Protein AF-A0A8J5SVT4-F1 (afdb_monomer_lite)

Sequence (124 aa):
MPRDKLVDAPVSGGVKRAAEGTLTIIASGTDEALHCTGSVLSALSEKLYIIKGGCGAASSVKMVNQLLAGVHIASAAEAMAFGARLNLRTGRLFEIIQHARGYSWYVAVMASDYGMKGLACLFM

Structure (mmCIF, N/CA/C/O backbone):
data_AF-A0A8J5SVT4-F1
#
_entry.id   AF-A0A8J5SVT4-F1
#
loop_
_atom_site.group_PDB
_atom_site.id
_atom_site.type_symbol
_atom_site.label_atom_id
_atom_site.label_alt_id
_atom_site.label_comp_id
_atom_site.label_asym_id
_atom_site.label_entity_id
_atom_site.label_seq_id
_atom_site.pdbx_PDB_ins_code
_atom_site.Cartn_x
_atom_site.Cartn_y
_atom_site.Cartn_z
_atom_site.occupancy
_atom_site.B_iso_or_equiv
_atom_site.auth_seq_id
_atom_site.auth_comp_id
_atom_site.auth_asym_id
_atom_site.auth_atom_id
_atom_site.pdbx_PDB_model_num
ATOM 1 N N . MET A 1 1 ? -27.917 17.045 14.988 1.00 47.75 1 MET A N 1
ATOM 2 C CA . MET A 1 1 ? -26.597 16.459 14.669 1.00 47.75 1 MET A CA 1
ATOM 3 C C . MET A 1 1 ? -26.839 15.106 14.025 1.00 47.75 1 MET A C 1
ATOM 5 O O . MET A 1 1 ? -27.711 14.409 14.539 1.00 47.75 1 MET A O 1
ATOM 9 N N . PRO A 1 2 ? -26.202 14.768 12.891 1.00 51.00 2 PRO A N 1
ATOM 10 C CA . PRO A 1 2 ? -26.448 13.481 12.244 1.00 51.00 2 PRO A CA 1
ATOM 11 C C . PRO A 1 2 ? -26.072 12.358 13.221 1.00 51.00 2 PRO A C 1
ATOM 13 O O . PRO A 1 2 ? -25.043 12.442 13.889 1.00 51.00 2 PRO A O 1
ATOM 16 N N . ARG A 1 3 ? -26.958 11.368 13.378 1.00 57.03 3 ARG A N 1
ATOM 17 C CA . ARG A 1 3 ? -26.850 10.279 14.372 1.00 57.03 3 ARG A CA 1
ATOM 18 C C . ARG A 1 3 ? -25.986 9.112 13.881 1.00 57.03 3 ARG A C 1
ATOM 20 O O . ARG A 1 3 ? -26.015 8.036 14.473 1.00 57.03 3 ARG A O 1
ATOM 27 N N . ASP A 1 4 ? -25.248 9.310 12.798 1.00 69.69 4 ASP A N 1
ATOM 28 C CA . ASP A 1 4 ? -24.691 8.211 12.026 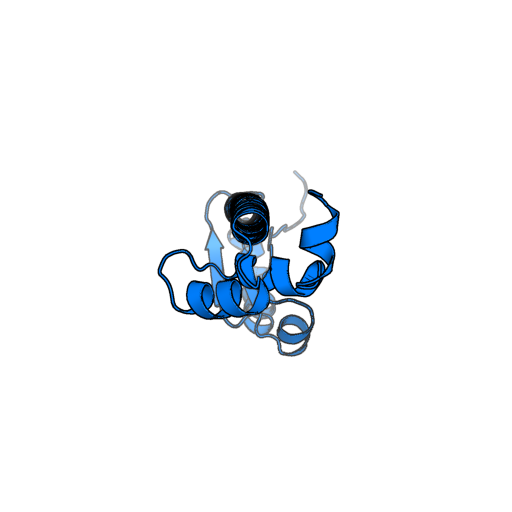1.00 69.69 4 ASP A CA 1
ATOM 29 C C . ASP A 1 4 ? -23.227 8.003 12.415 1.00 69.69 4 ASP A C 1
ATOM 31 O O . ASP A 1 4 ? -22.382 8.890 12.274 1.00 69.69 4 ASP A O 1
ATOM 35 N N . LYS A 1 5 ? -22.932 6.816 12.951 1.00 86.56 5 LYS A N 1
ATOM 36 C CA . LYS A 1 5 ? -21.571 6.396 13.294 1.00 86.56 5 LYS A CA 1
ATOM 37 C C . LYS A 1 5 ? -20.806 6.125 12.001 1.00 86.56 5 LYS A C 1
ATOM 39 O O . LYS A 1 5 ? -21.089 5.147 11.316 1.00 86.56 5 LYS A O 1
ATOM 44 N N . LEU A 1 6 ? -19.842 6.987 11.684 1.00 92.00 6 LEU A N 1
ATOM 45 C CA . LEU A 1 6 ? -19.017 6.886 10.482 1.00 92.00 6 LEU A CA 1
ATOM 46 C C . LEU A 1 6 ? -17.568 6.545 10.840 1.00 92.00 6 LEU A C 1
ATOM 48 O O . LEU A 1 6 ? -16.969 7.175 11.715 1.00 92.00 6 LEU A O 1
ATOM 52 N N . VAL A 1 7 ? -17.006 5.579 10.114 1.00 95.62 7 VAL A N 1
ATOM 53 C CA . VAL A 1 7 ? -15.580 5.242 10.142 1.00 95.62 7 VAL A CA 1
ATOM 54 C C . VAL A 1 7 ? -15.018 5.371 8.730 1.00 95.62 7 VAL A C 1
ATOM 56 O O . VAL A 1 7 ? -15.511 4.746 7.795 1.00 95.62 7 VAL A O 1
ATOM 59 N N . ASP A 1 8 ? -13.981 6.189 8.589 1.00 96.19 8 ASP A N 1
ATOM 60 C CA . ASP A 1 8 ? -13.153 6.301 7.390 1.00 96.19 8 ASP A CA 1
ATOM 61 C C . ASP A 1 8 ? -12.090 5.199 7.442 1.00 96.19 8 ASP A C 1
ATOM 63 O O . ASP A 1 8 ? -11.286 5.195 8.369 1.00 96.19 8 ASP A O 1
ATOM 67 N N . ALA A 1 9 ? -12.107 4.244 6.506 1.00 96.69 9 ALA A N 1
ATOM 68 C CA . ALA A 1 9 ? -11.274 3.038 6.568 1.00 96.69 9 ALA A CA 1
ATOM 69 C C . ALA A 1 9 ? -10.611 2.662 5.223 1.00 96.69 9 ALA A C 1
ATOM 71 O O . ALA A 1 9 ? -10.916 1.604 4.664 1.00 96.69 9 ALA A O 1
ATOM 72 N N . PRO A 1 10 ? -9.718 3.491 4.649 1.00 97.12 10 PRO A N 1
ATOM 73 C CA . PRO A 1 10 ? -8.975 3.124 3.450 1.00 97.12 10 PRO A CA 1
ATOM 74 C C . PRO A 1 10 ? -8.140 1.853 3.643 1.00 97.12 10 PRO A C 1
ATOM 76 O O . PRO A 1 10 ? -7.514 1.622 4.681 1.00 97.12 10 PRO A O 1
ATOM 79 N N . VAL A 1 11 ? -8.074 1.052 2.578 1.00 96.31 11 VAL A N 1
ATOM 80 C CA . VAL A 1 11 ? -7.439 -0.272 2.595 1.00 96.31 11 VAL A CA 1
ATOM 81 C C . VAL A 1 11 ? -6.283 -0.392 1.599 1.00 96.31 11 VAL A C 1
ATOM 83 O O . VAL A 1 11 ? -6.177 0.351 0.615 1.00 96.31 11 VAL A O 1
ATOM 86 N N . SER A 1 12 ? -5.387 -1.345 1.854 1.00 91.31 12 SER A N 1
ATOM 87 C CA . SER A 1 12 ? -4.318 -1.777 0.946 1.00 91.31 12 SER A CA 1
ATOM 88 C C . SER A 1 12 ? -4.194 -3.304 0.974 1.00 91.31 12 SER A C 1
ATOM 90 O O . SER A 1 12 ? -4.243 -3.906 2.044 1.00 91.31 12 SER A O 1
ATOM 92 N N . GLY A 1 13 ? -4.007 -3.935 -0.191 1.00 88.69 13 GLY A N 1
ATOM 93 C CA . GLY A 1 13 ? -3.814 -5.391 -0.292 1.00 88.69 13 GLY A CA 1
ATOM 94 C C . GLY A 1 13 ? -4.440 -6.064 -1.519 1.00 88.69 13 GLY A C 1
ATOM 95 O O . GLY A 1 13 ? -4.082 -7.197 -1.830 1.00 88.69 13 GLY A O 1
ATOM 96 N N . GLY A 1 14 ? -5.315 -5.365 -2.247 1.00 89.44 14 GLY A N 1
ATOM 97 C CA . GLY A 1 14 ? -5.964 -5.894 -3.450 1.00 89.44 14 GLY A CA 1
ATOM 98 C C . GLY A 1 14 ? -6.992 -6.995 -3.158 1.00 89.44 14 GLY A C 1
ATOM 99 O O . GLY A 1 14 ? -7.249 -7.344 -2.007 1.00 89.44 14 GLY A O 1
ATOM 100 N N . VAL A 1 15 ? -7.584 -7.543 -4.223 1.00 93.00 15 VAL A N 1
ATOM 101 C CA . VAL A 1 15 ? -8.714 -8.491 -4.138 1.00 93.00 15 VAL A CA 1
ATOM 102 C C . VAL A 1 15 ? -8.339 -9.773 -3.391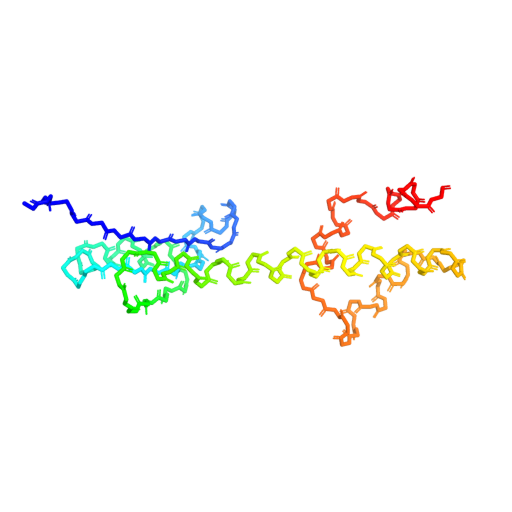 1.00 93.00 15 VAL A C 1
ATOM 104 O O . VAL A 1 15 ? -9.119 -10.251 -2.574 1.00 93.00 15 VAL A O 1
ATOM 107 N N . LYS A 1 16 ? -7.128 -10.301 -3.613 1.00 92.56 16 LYS A N 1
ATOM 108 C CA . LYS A 1 16 ? -6.663 -11.532 -2.958 1.00 92.56 16 LYS A CA 1
ATOM 109 C C . LYS A 1 16 ? -6.637 -11.395 -1.431 1.00 92.56 16 LYS A C 1
ATOM 111 O O . LYS A 1 16 ? -7.271 -12.181 -0.740 1.00 92.56 16 LYS A O 1
ATOM 116 N N . ARG A 1 17 ? -5.971 -10.358 -0.910 1.00 95.00 17 ARG A N 1
ATOM 117 C CA . ARG A 1 17 ? -5.894 -10.127 0.543 1.00 95.00 17 ARG A CA 1
ATOM 118 C C . ARG A 1 17 ? -7.244 -9.747 1.146 1.00 95.00 17 ARG A C 1
ATOM 120 O O . ARG A 1 17 ? -7.488 -10.050 2.305 1.00 95.00 17 ARG A O 1
ATOM 127 N N . ALA A 1 18 ? -8.134 -9.122 0.370 1.00 94.69 18 ALA A N 1
ATOM 128 C CA . ALA A 1 18 ? -9.508 -8.874 0.805 1.00 94.69 18 ALA A CA 1
ATOM 129 C C . ALA A 1 18 ? -10.276 -10.183 1.039 1.00 94.69 18 ALA A C 1
ATOM 131 O O . ALA A 1 18 ? -10.913 -10.330 2.077 1.00 94.69 18 ALA A O 1
ATOM 132 N N . ALA A 1 19 ? -10.176 -11.139 0.111 1.00 94.88 19 ALA A N 1
ATOM 133 C CA . ALA A 1 19 ? -10.824 -12.444 0.239 1.00 94.88 19 ALA A CA 1
ATOM 134 C C . ALA A 1 19 ? -10.254 -13.278 1.400 1.00 94.88 19 ALA A C 1
ATOM 136 O O . ALA A 1 19 ? -10.985 -14.030 2.036 1.00 94.88 19 ALA A O 1
ATOM 137 N N . GLU A 1 20 ? -8.961 -13.126 1.687 1.00 96.69 20 GLU A N 1
ATOM 138 C CA . GLU A 1 20 ? -8.268 -13.828 2.773 1.00 96.69 20 GLU A CA 1
ATOM 139 C C . GLU A 1 20 ? -8.425 -13.142 4.146 1.00 96.69 20 GLU A C 1
ATOM 141 O O . GLU A 1 20 ? -7.974 -13.690 5.147 1.00 96.69 20 GLU A O 1
ATOM 146 N N . GLY A 1 21 ? -9.036 -11.952 4.220 1.00 96.12 21 GLY A N 1
ATOM 147 C CA . GLY A 1 21 ? -9.131 -11.178 5.467 1.00 96.12 21 GLY A CA 1
ATOM 148 C C . GLY A 1 21 ? -7.783 -10.635 5.960 1.00 96.12 21 GLY A C 1
ATOM 149 O O . GLY A 1 21 ? -7.609 -10.356 7.141 1.00 96.12 21 GLY A O 1
ATOM 150 N N . THR A 1 22 ? -6.806 -10.482 5.067 1.00 97.38 22 THR A N 1
ATOM 151 C CA . THR A 1 22 ? -5.426 -10.091 5.394 1.00 97.38 22 THR A CA 1
ATOM 152 C C . THR A 1 22 ? -5.097 -8.676 4.926 1.00 97.38 22 THR A C 1
ATOM 154 O O . THR A 1 22 ? -3.945 -8.354 4.619 1.00 97.38 22 THR A O 1
ATOM 157 N N . LEU A 1 23 ? -6.089 -7.786 4.830 1.00 97.69 23 LEU A N 1
ATOM 158 C CA . LEU A 1 23 ? -5.860 -6.411 4.384 1.00 97.69 23 LEU A CA 1
ATOM 159 C C . LEU A 1 23 ? -4.995 -5.626 5.371 1.00 97.69 23 LEU A C 1
ATOM 161 O O . LEU A 1 23 ? -4.906 -5.913 6.563 1.00 97.69 23 LEU A O 1
ATOM 165 N N . THR A 1 24 ? -4.365 -4.576 4.859 1.00 97.31 24 THR A N 1
ATOM 166 C CA . THR A 1 24 ? -3.923 -3.468 5.698 1.00 97.31 24 THR A CA 1
ATOM 167 C C . THR A 1 24 ? -5.015 -2.411 5.680 1.00 97.31 24 THR A C 1
ATOM 169 O O . THR A 1 24 ? -5.318 -1.864 4.618 1.00 97.31 24 THR A O 1
ATOM 172 N N . ILE A 1 25 ? -5.596 -2.131 6.840 1.00 98.12 25 ILE A N 1
ATOM 173 C CA . ILE A 1 25 ? -6.650 -1.138 7.025 1.00 98.12 25 ILE A CA 1
ATOM 174 C C . ILE A 1 25 ? -6.088 0.013 7.856 1.00 98.12 25 ILE A C 1
ATOM 176 O O . ILE A 1 25 ? -5.416 -0.199 8.865 1.00 98.12 25 ILE A O 1
ATOM 180 N N . ILE A 1 26 ? -6.361 1.238 7.425 1.00 97.88 26 ILE A N 1
ATOM 181 C CA . ILE A 1 26 ? -6.106 2.453 8.198 1.00 97.88 26 ILE A CA 1
ATOM 182 C C . ILE A 1 26 ? -7.480 3.030 8.502 1.00 97.88 26 ILE A C 1
ATOM 184 O O . ILE A 1 26 ? -8.210 3.297 7.560 1.00 97.88 26 ILE A O 1
ATOM 188 N N . ALA A 1 27 ? -7.848 3.186 9.771 1.00 97.69 27 ALA A N 1
ATOM 189 C CA . ALA A 1 27 ? -9.177 3.618 10.183 1.00 97.69 27 ALA A CA 1
ATOM 190 C C . ALA A 1 27 ? -9.137 4.888 11.045 1.00 97.69 27 ALA A C 1
ATOM 192 O O . ALA A 1 27 ? -8.254 5.055 11.888 1.00 97.69 27 ALA A O 1
ATOM 193 N N . SER A 1 28 ? -10.110 5.776 10.861 1.00 97.56 28 SER A N 1
ATOM 194 C CA . SER A 1 28 ? -10.333 6.945 11.710 1.00 97.56 28 SER A CA 1
ATOM 195 C C . SER A 1 28 ? -11.825 7.247 11.853 1.00 97.56 28 SER A C 1
ATOM 197 O O . SER A 1 28 ? -12.637 6.938 10.985 1.00 97.56 28 SER A O 1
ATOM 199 N N . GLY A 1 29 ? -12.214 7.831 12.981 1.00 95.00 29 GLY A N 1
ATOM 200 C CA . GLY A 1 29 ? -13.615 8.070 13.325 1.00 95.00 29 GLY A CA 1
ATOM 201 C C . GLY A 1 29 ? -13.748 8.546 14.766 1.00 95.00 29 GLY A C 1
ATOM 202 O O . GLY A 1 29 ? -12.745 8.861 15.408 1.00 95.00 29 GLY A O 1
ATOM 203 N N . THR A 1 30 ? -14.978 8.614 15.271 1.00 94.38 30 THR A N 1
ATOM 204 C CA . THR A 1 30 ? -15.212 8.806 16.709 1.00 94.38 30 THR A CA 1
ATOM 205 C C . THR A 1 30 ? -14.892 7.518 17.469 1.00 94.38 30 THR A C 1
ATOM 207 O O . THR A 1 30 ? -15.021 6.424 16.914 1.00 94.38 30 THR A O 1
ATOM 210 N N . ASP A 1 31 ? -14.523 7.628 18.747 1.00 93.00 31 ASP A N 1
ATOM 211 C CA . ASP A 1 31 ? -14.223 6.457 19.585 1.00 93.00 31 ASP A CA 1
ATOM 212 C C . ASP A 1 31 ? -15.410 5.488 19.648 1.00 93.00 31 ASP A C 1
ATOM 214 O O . ASP A 1 31 ? -15.240 4.275 19.563 1.00 93.00 31 ASP A O 1
ATOM 218 N N . GLU A 1 32 ? -16.631 6.024 19.714 1.00 92.94 32 GLU A N 1
ATOM 219 C CA . GLU A 1 32 ? -17.852 5.221 19.713 1.00 92.94 32 GLU A CA 1
ATOM 220 C C . GLU A 1 32 ? -18.033 4.438 18.401 1.00 92.94 32 GLU A C 1
ATOM 222 O O . GLU A 1 32 ? -18.385 3.258 18.430 1.00 92.94 32 GLU A O 1
ATOM 227 N N . ALA A 1 33 ? -17.780 5.068 17.248 1.00 93.81 33 ALA A N 1
ATOM 228 C CA . ALA A 1 33 ? -17.888 4.404 15.952 1.00 93.81 33 ALA A CA 1
ATOM 229 C C . ALA A 1 33 ? -16.823 3.308 15.804 1.00 93.81 33 ALA A C 1
ATOM 231 O O . ALA A 1 33 ? -17.152 2.180 15.439 1.00 93.81 33 ALA A O 1
ATOM 232 N N . LEU A 1 34 ? -15.576 3.614 16.172 1.00 94.62 34 LEU A N 1
ATOM 233 C CA . LEU A 1 34 ? -14.455 2.674 16.126 1.00 94.62 34 LEU A CA 1
ATOM 234 C C . LEU A 1 34 ? -14.654 1.489 17.076 1.00 94.62 34 LEU A C 1
ATOM 236 O O . LEU A 1 34 ? -14.351 0.356 16.705 1.00 94.62 34 LEU A O 1
ATOM 240 N N . HIS A 1 35 ? -15.204 1.726 18.268 1.00 94.19 35 HIS A N 1
ATOM 241 C CA . HIS A 1 35 ? -15.550 0.661 19.206 1.00 94.19 35 HIS A CA 1
ATOM 242 C C . HIS A 1 35 ? -16.625 -0.269 18.625 1.00 94.19 35 HIS A C 1
ATOM 244 O O . HIS A 1 35 ? -16.481 -1.488 18.683 1.00 94.19 35 HIS A O 1
ATOM 250 N N . CYS A 1 36 ? -17.673 0.285 18.002 1.00 93.56 36 CYS A N 1
ATOM 251 C CA . CYS A 1 36 ? -18.732 -0.512 17.377 1.00 93.56 36 CYS A CA 1
ATOM 252 C C . CYS A 1 36 ? -18.248 -1.357 16.185 1.00 93.56 36 CYS A C 1
ATOM 254 O O . CYS A 1 36 ? -18.773 -2.448 15.977 1.00 93.56 36 CYS A O 1
ATOM 256 N N . THR A 1 37 ? -17.278 -0.881 15.399 1.00 94.81 37 THR A N 1
ATOM 257 C CA . THR A 1 37 ? -16.813 -1.575 14.180 1.00 94.81 37 THR A CA 1
ATOM 258 C C . THR A 1 37 ? -15.511 -2.354 14.362 1.00 94.81 37 THR A C 1
ATOM 260 O O . THR A 1 37 ? -15.086 -3.052 13.441 1.00 94.81 37 THR A O 1
ATOM 263 N N . GLY A 1 38 ? -14.850 -2.238 15.516 1.00 93.88 38 GLY A N 1
ATOM 264 C CA . GLY A 1 38 ? -13.487 -2.731 15.724 1.00 93.88 38 GLY A CA 1
ATOM 265 C C . GLY A 1 38 ? -13.313 -4.228 15.463 1.00 93.88 38 GLY A C 1
ATOM 266 O O . GLY A 1 38 ? -12.317 -4.626 14.860 1.00 93.88 38 GLY A O 1
ATOM 267 N N . SER A 1 39 ? -14.294 -5.055 15.837 1.00 96.44 39 SER A N 1
ATOM 268 C CA . SER A 1 39 ? -14.257 -6.505 15.596 1.00 96.44 39 SER A CA 1
ATOM 269 C C . SER A 1 39 ? -14.285 -6.851 14.104 1.00 96.44 39 SER A C 1
ATOM 271 O O . SER A 1 39 ? -13.492 -7.673 13.653 1.00 96.44 39 SER A O 1
ATOM 273 N N . VAL A 1 40 ? -15.140 -6.180 13.325 1.00 96.31 40 VAL A N 1
ATOM 274 C CA . VAL A 1 40 ? -15.245 -6.370 11.869 1.00 96.31 40 VAL A CA 1
ATOM 275 C C . VAL A 1 40 ? -13.968 -5.910 11.174 1.00 96.31 40 VAL A C 1
ATOM 277 O O . VAL A 1 40 ? -13.419 -6.642 10.356 1.00 96.31 40 VAL A O 1
ATOM 280 N N . LEU A 1 41 ? -13.458 -4.726 11.526 1.00 96.75 41 LEU A N 1
ATOM 281 C CA . LEU A 1 41 ? -12.218 -4.207 10.943 1.00 96.75 41 LEU A CA 1
ATOM 282 C C . LEU A 1 41 ? -11.029 -5.123 11.247 1.00 96.75 41 LEU A C 1
ATOM 284 O O . LEU A 1 41 ? -10.228 -5.384 10.356 1.00 96.75 41 LEU A O 1
ATOM 288 N N . SER A 1 42 ? -10.956 -5.653 12.470 1.00 96.88 42 SER A N 1
ATOM 289 C CA . SER A 1 42 ? -9.898 -6.587 12.866 1.00 96.88 42 SER A CA 1
ATOM 290 C C . SER A 1 42 ? -9.991 -7.905 12.101 1.00 96.88 42 SER A C 1
ATOM 292 O O . SER A 1 42 ? -8.972 -8.402 11.644 1.00 96.88 42 SER A O 1
ATOM 294 N N . ALA A 1 43 ? -11.197 -8.444 11.896 1.00 96.94 43 ALA A N 1
ATOM 295 C CA . ALA A 1 43 ? -11.396 -9.692 11.155 1.00 96.94 43 ALA A CA 1
ATOM 296 C C . ALA A 1 43 ? -11.047 -9.584 9.659 1.00 96.94 43 ALA A C 1
ATOM 298 O O . ALA A 1 43 ? -10.716 -10.584 9.031 1.00 96.94 43 ALA A O 1
ATOM 299 N N . LEU A 1 44 ? -11.130 -8.380 9.084 1.00 97.12 44 LEU A N 1
ATOM 300 C CA . LEU A 1 44 ? -10.804 -8.118 7.67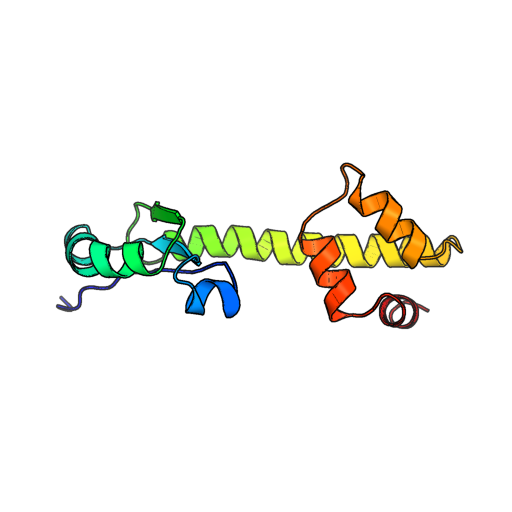9 1.00 97.12 44 LEU A CA 1
ATOM 301 C C . LEU A 1 44 ? -9.329 -7.761 7.451 1.00 97.12 44 LEU A C 1
ATOM 303 O O . LEU A 1 44 ? -8.919 -7.573 6.300 1.00 97.12 44 LEU A O 1
ATOM 307 N N . SER A 1 45 ? -8.546 -7.606 8.520 1.00 96.88 45 SER A N 1
ATOM 308 C CA . SER A 1 45 ? -7.197 -7.062 8.443 1.00 96.88 45 SER A CA 1
ATOM 309 C C . SER A 1 45 ? -6.157 -7.951 9.108 1.00 96.88 45 SER A C 1
ATOM 311 O O . SER A 1 45 ? -6.330 -8.408 10.231 1.00 96.88 45 SER A O 1
ATOM 313 N N . GLU A 1 46 ? -4.997 -8.056 8.472 1.00 97.56 46 GLU A N 1
ATOM 314 C CA . GLU A 1 46 ? -3.776 -8.494 9.150 1.00 97.56 46 GLU A CA 1
ATOM 315 C C . GLU A 1 46 ? -3.151 -7.332 9.941 1.00 97.56 46 GLU A C 1
ATOM 317 O O . GLU A 1 46 ? -2.531 -7.522 10.985 1.00 97.56 46 GLU A O 1
ATOM 322 N N . LYS A 1 47 ? -3.308 -6.100 9.435 1.00 97.00 47 LYS A N 1
ATOM 323 C CA . LYS A 1 47 ? -2.795 -4.882 10.070 1.00 97.00 47 LYS A CA 1
ATOM 324 C C . LYS A 1 47 ? -3.877 -3.814 10.105 1.00 97.00 47 LYS A C 1
ATOM 326 O O . LYS A 1 47 ? -4.279 -3.330 9.047 1.00 97.00 47 LYS A O 1
ATOM 331 N N . LEU A 1 48 ? -4.273 -3.410 11.309 1.00 97.31 48 LEU A N 1
ATOM 332 C CA . LEU A 1 48 ? -5.212 -2.319 11.557 1.00 97.31 48 LEU A CA 1
ATOM 333 C C . LEU A 1 48 ? -4.492 -1.143 12.226 1.00 97.31 48 LEU A C 1
ATOM 335 O O . LEU A 1 48 ? -3.980 -1.272 13.336 1.00 97.31 48 LEU A O 1
A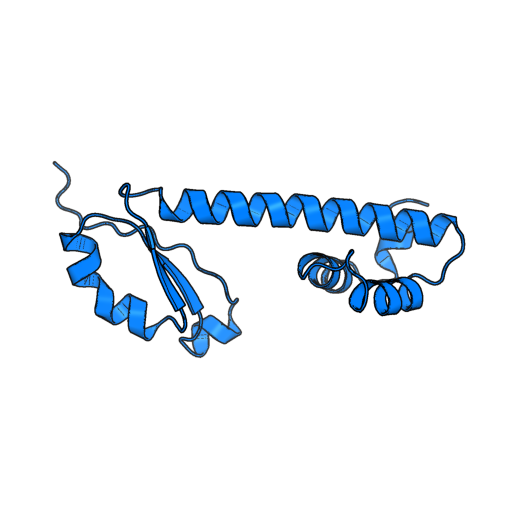TOM 339 N N . TYR A 1 49 ? -4.470 0.011 11.562 1.00 97.44 49 TYR A N 1
ATOM 340 C CA . TYR A 1 49 ? -3.928 1.259 12.100 1.00 97.44 49 TYR A CA 1
ATOM 341 C C . TYR A 1 49 ? -5.063 2.213 12.450 1.00 97.44 49 TYR A C 1
ATOM 343 O O . TYR A 1 49 ? -5.853 2.555 11.577 1.00 97.44 49 TYR A O 1
ATOM 351 N N . ILE A 1 50 ? -5.126 2.685 13.695 1.00 96.81 50 ILE A N 1
ATOM 352 C CA . ILE A 1 50 ? -6.117 3.681 14.116 1.00 96.81 50 ILE A CA 1
ATOM 353 C C . ILE A 1 50 ? -5.472 5.067 14.153 1.00 96.81 50 ILE A C 1
ATOM 355 O O . ILE A 1 50 ? -4.505 5.288 14.883 1.00 96.81 50 ILE A O 1
ATOM 359 N N . ILE A 1 51 ? -6.014 6.004 13.376 1.00 96.31 51 ILE A N 1
ATOM 360 C CA . ILE A 1 51 ? -5.531 7.384 13.273 1.00 96.31 51 ILE A CA 1
ATOM 361 C C . ILE A 1 51 ? -6.501 8.319 13.998 1.00 96.31 51 ILE A C 1
ATOM 363 O O . ILE A 1 51 ? -7.701 8.335 13.723 1.00 96.31 51 ILE A O 1
ATOM 367 N N . LYS A 1 52 ? -5.973 9.126 14.923 1.00 92.81 52 LYS A N 1
ATOM 368 C CA . LYS A 1 52 ? -6.742 10.186 15.591 1.00 92.81 52 LYS A CA 1
ATOM 369 C C . LYS A 1 52 ? -6.919 11.387 14.657 1.00 92.81 52 LYS A C 1
ATOM 371 O O . LYS A 1 52 ? -6.056 11.658 13.831 1.00 92.81 52 LYS A O 1
ATOM 376 N N . GLY A 1 53 ? -8.015 12.124 14.827 1.00 88.94 53 GLY A N 1
ATOM 377 C CA . GLY A 1 53 ? -8.346 13.291 13.994 1.00 88.94 53 GLY A CA 1
ATOM 378 C C . GLY A 1 53 ? -9.713 13.219 13.309 1.00 88.94 53 GLY A C 1
ATOM 379 O O . GLY A 1 53 ? -10.053 14.115 12.547 1.00 88.94 53 GLY A O 1
ATOM 380 N N . GLY A 1 54 ? -10.509 12.182 13.594 1.00 90.75 54 GLY A N 1
ATOM 381 C CA . GLY A 1 54 ? -11.854 12.021 13.041 1.00 90.75 54 GLY A CA 1
ATOM 382 C C . GLY A 1 54 ? -11.864 11.566 11.579 1.00 90.75 54 GLY A C 1
ATOM 383 O O . GLY A 1 54 ? -10.873 11.053 11.052 1.00 90.75 54 GLY A O 1
ATOM 384 N N . CYS A 1 55 ? -13.018 11.706 10.927 1.00 91.50 55 CYS A N 1
ATOM 385 C CA . CYS A 1 55 ? -13.198 11.322 9.527 1.00 91.50 55 CYS A CA 1
ATOM 386 C C . CYS A 1 55 ? -12.240 12.111 8.616 1.00 91.50 55 CYS A C 1
ATOM 388 O O . CYS A 1 55 ? -12.114 13.325 8.761 1.00 91.50 55 CYS A O 1
ATOM 390 N N . GLY A 1 56 ? -11.574 11.431 7.678 1.00 94.06 56 GLY A N 1
ATOM 391 C CA . GLY A 1 56 ? -10.619 12.031 6.742 1.00 94.06 56 GLY A CA 1
ATOM 392 C C . GLY A 1 56 ? -9.153 11.905 7.166 1.00 94.06 56 GLY A C 1
ATOM 393 O O . GLY A 1 56 ? -8.265 11.999 6.315 1.00 94.06 56 GLY A O 1
ATOM 394 N N . ALA A 1 57 ? -8.864 11.649 8.446 1.00 96.88 57 ALA A N 1
ATOM 395 C CA . ALA A 1 57 ? -7.489 11.478 8.918 1.00 96.88 57 ALA A CA 1
ATOM 396 C C . ALA A 1 57 ? -6.830 10.217 8.327 1.00 96.88 57 ALA A C 1
ATOM 398 O O . ALA A 1 57 ? -5.705 10.283 7.828 1.00 96.88 57 ALA A O 1
ATOM 399 N N . ALA A 1 58 ? -7.539 9.085 8.297 1.00 97.31 58 ALA A N 1
ATOM 400 C CA . ALA A 1 58 ? -7.058 7.868 7.647 1.00 97.31 58 ALA A CA 1
ATOM 401 C C . ALA A 1 58 ? -6.906 8.050 6.129 1.00 97.31 58 ALA A C 1
ATOM 403 O O . ALA A 1 58 ? -5.873 7.689 5.555 1.00 97.31 58 ALA A O 1
ATOM 404 N N . SER A 1 59 ? -7.889 8.682 5.483 1.00 97.31 59 SER A N 1
ATOM 405 C CA . SER A 1 59 ? -7.811 9.045 4.065 1.00 97.31 59 SER A CA 1
ATOM 406 C C . SER A 1 59 ? -6.623 9.959 3.746 1.00 97.31 59 SER A C 1
ATOM 408 O O . SER A 1 59 ? -5.985 9.778 2.711 1.00 97.31 59 SER A O 1
ATOM 410 N N . SER A 1 60 ? -6.247 10.875 4.642 1.00 97.56 60 SER A N 1
ATOM 411 C CA . SER A 1 60 ? -5.065 11.736 4.467 1.00 97.56 60 SER A CA 1
ATOM 412 C C . SER A 1 60 ? -3.768 10.925 4.440 1.00 97.56 60 SER A C 1
ATOM 414 O O . SER A 1 60 ? -2.922 11.137 3.572 1.00 97.56 60 SER A O 1
ATOM 416 N N . VAL A 1 61 ? -3.630 9.926 5.320 1.00 96.75 61 VAL A N 1
ATOM 417 C CA . VAL A 1 61 ? -2.484 8.997 5.288 1.00 96.75 61 VAL A CA 1
ATOM 418 C C . VAL A 1 61 ? -2.449 8.234 3.962 1.00 96.75 61 VAL A C 1
ATOM 420 O O . VAL A 1 61 ? -1.397 8.121 3.326 1.00 96.75 61 VAL A O 1
ATOM 423 N N . LYS A 1 62 ? -3.605 7.744 3.499 1.00 95.69 62 LYS A N 1
ATOM 424 C CA . LYS A 1 62 ? -3.699 7.059 2.206 1.00 95.69 62 LYS A CA 1
ATOM 425 C C . LYS A 1 62 ? -3.339 7.989 1.047 1.00 95.69 62 LYS A C 1
ATOM 427 O O . LYS A 1 62 ? -2.654 7.550 0.127 1.00 95.69 62 LYS A O 1
ATOM 432 N N . MET A 1 63 ? -3.748 9.253 1.101 1.00 97.50 63 MET A N 1
ATOM 433 C CA . MET A 1 63 ? -3.440 10.256 0.084 1.00 97.50 63 MET A CA 1
ATOM 434 C C . MET A 1 63 ? -1.931 10.462 -0.061 1.00 97.50 63 MET A C 1
ATOM 436 O O . MET A 1 63 ? -1.429 10.432 -1.181 1.00 97.50 63 MET A O 1
ATOM 440 N N . VAL A 1 64 ? -1.191 10.556 1.050 1.00 97.00 64 VAL A N 1
ATOM 441 C CA . VAL A 1 64 ? 0.283 10.619 1.025 1.00 97.00 64 VAL A CA 1
ATOM 442 C C . VAL A 1 64 ? 0.877 9.377 0.352 1.00 97.00 64 VAL A C 1
ATOM 444 O O . VAL A 1 64 ? 1.731 9.497 -0.526 1.00 97.00 64 VAL A O 1
ATOM 447 N N . ASN A 1 65 ? 0.396 8.178 0.697 1.00 94.38 65 ASN A N 1
ATOM 448 C CA . ASN A 1 65 ? 0.877 6.945 0.067 1.00 94.38 65 ASN A CA 1
ATOM 449 C C . ASN A 1 65 ? 0.574 6.888 -1.442 1.00 94.38 65 ASN A C 1
ATOM 451 O O . ASN A 1 65 ? 1.409 6.422 -2.215 1.00 94.38 65 ASN A O 1
ATOM 455 N N . GLN A 1 66 ? -0.601 7.357 -1.875 1.00 94.50 66 GLN A N 1
ATOM 456 C CA . GLN A 1 66 ? -0.965 7.390 -3.297 1.00 94.50 66 GLN A CA 1
ATOM 457 C C . GLN A 1 66 ? -0.210 8.476 -4.075 1.00 94.50 66 GLN A C 1
ATOM 459 O O . GLN A 1 66 ? 0.093 8.270 -5.247 1.00 94.50 66 GLN A O 1
ATOM 464 N N . LEU A 1 67 ? 0.157 9.589 -3.435 1.00 97.44 67 LEU A N 1
ATOM 465 C CA . LEU A 1 67 ? 1.058 10.574 -4.032 1.00 97.44 67 LEU A CA 1
ATOM 466 C C . LEU A 1 67 ? 2.439 9.958 -4.294 1.00 97.44 67 LEU A C 1
ATOM 468 O O . LEU A 1 67 ? 2.943 10.039 -5.413 1.00 97.44 67 LEU A O 1
ATOM 472 N N . LEU A 1 68 ? 3.018 9.280 -3.295 1.00 96.25 68 LEU A N 1
ATOM 473 C CA . LEU A 1 68 ? 4.292 8.565 -3.452 1.00 96.25 68 LEU A CA 1
ATOM 474 C C . LEU A 1 68 ? 4.213 7.485 -4.536 1.00 96.25 68 LEU A C 1
ATOM 476 O O . LEU A 1 68 ? 5.160 7.319 -5.300 1.00 96.25 68 LEU A O 1
ATOM 480 N N . ALA A 1 69 ? 3.077 6.788 -4.639 1.00 93.06 69 ALA A N 1
ATOM 481 C CA . ALA A 1 69 ? 2.825 5.839 -5.718 1.00 93.06 69 ALA A CA 1
ATOM 482 C C . ALA A 1 69 ? 2.982 6.488 -7.095 1.00 93.06 69 ALA A C 1
ATOM 484 O O . ALA A 1 69 ? 3.753 6.000 -7.918 1.00 93.06 69 ALA A O 1
ATOM 485 N N . GLY A 1 70 ? 2.292 7.609 -7.324 1.00 92.31 70 GLY A N 1
ATOM 486 C CA . GLY A 1 70 ? 2.349 8.335 -8.592 1.00 92.31 70 GLY A CA 1
ATOM 487 C C . GLY A 1 70 ? 3.760 8.815 -8.931 1.00 92.31 70 GLY A C 1
ATOM 488 O O . GLY A 1 70 ? 4.237 8.563 -10.036 1.00 92.31 70 GLY A O 1
ATOM 489 N N . VAL A 1 71 ? 4.452 9.434 -7.966 1.00 96.38 71 VAL A N 1
ATOM 490 C CA . VAL A 1 71 ? 5.833 9.914 -8.153 1.00 96.38 71 VAL A CA 1
ATOM 491 C C . VAL A 1 71 ? 6.766 8.760 -8.513 1.00 96.38 71 VAL A C 1
ATOM 493 O O . VAL A 1 71 ? 7.504 8.851 -9.489 1.00 96.38 71 VAL A O 1
ATOM 496 N N . HIS A 1 72 ? 6.710 7.649 -7.777 1.00 95.19 72 HIS A N 1
ATOM 497 C CA . HIS A 1 72 ? 7.587 6.509 -8.036 1.00 95.19 72 HIS A CA 1
ATOM 498 C C . HIS A 1 72 ? 7.323 5.851 -9.394 1.00 95.19 72 HIS A C 1
ATOM 500 O O . HIS A 1 72 ? 8.281 5.458 -10.053 1.00 95.19 72 HIS A O 1
ATOM 506 N N . ILE A 1 73 ? 6.062 5.742 -9.828 1.00 91.81 73 ILE A N 1
ATOM 507 C CA . ILE A 1 73 ? 5.725 5.212 -11.161 1.00 91.81 73 ILE A CA 1
ATOM 508 C C . ILE A 1 73 ? 6.290 6.125 -12.252 1.00 91.81 73 ILE A C 1
ATOM 510 O O . ILE A 1 73 ? 6.932 5.633 -13.178 1.00 91.81 73 ILE A O 1
ATOM 514 N N . ALA A 1 74 ? 6.092 7.441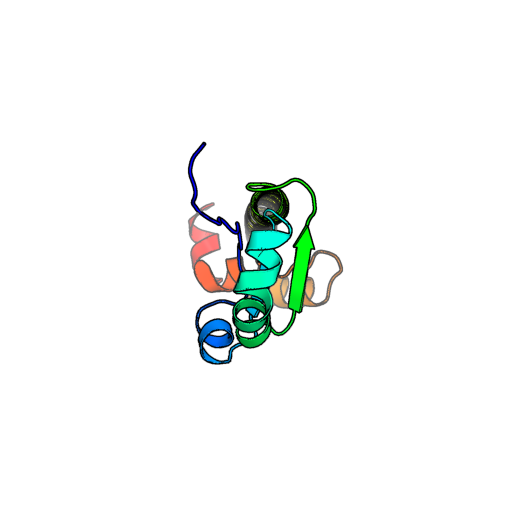 -12.133 1.00 92.56 74 ALA A N 1
ATOM 515 C CA . ALA A 1 74 ? 6.588 8.406 -13.111 1.00 92.56 74 ALA A CA 1
ATOM 516 C C . ALA A 1 74 ? 8.123 8.380 -13.208 1.00 92.56 74 ALA A C 1
ATOM 518 O O . ALA A 1 74 ? 8.671 8.204 -14.296 1.00 92.56 74 ALA A O 1
ATOM 519 N N . SER A 1 75 ? 8.822 8.450 -12.070 1.00 94.38 75 SER A N 1
ATOM 520 C CA . SER A 1 75 ? 10.288 8.382 -12.036 1.00 94.38 75 SER A CA 1
ATOM 521 C C . SER A 1 75 ? 10.826 7.049 -12.559 1.00 94.38 75 SER A C 1
ATOM 523 O O . SER A 1 75 ? 11.847 7.024 -13.246 1.00 94.38 75 SER A O 1
ATOM 525 N N . ALA A 1 76 ? 10.149 5.934 -12.269 1.00 92.31 76 ALA A N 1
ATOM 526 C CA . ALA A 1 76 ? 10.521 4.634 -12.815 1.00 92.31 76 ALA A CA 1
ATOM 527 C C . ALA A 1 76 ? 10.382 4.611 -14.344 1.00 92.31 76 ALA A C 1
ATOM 529 O O . ALA A 1 76 ? 11.288 4.132 -15.027 1.00 92.31 76 ALA A O 1
ATOM 530 N N . ALA A 1 77 ? 9.295 5.166 -14.886 1.00 90.50 77 ALA A N 1
ATOM 531 C CA . ALA A 1 77 ? 9.058 5.198 -16.325 1.00 90.50 77 ALA A CA 1
ATOM 532 C C . ALA A 1 77 ? 10.134 6.016 -17.049 1.00 90.50 77 ALA A C 1
ATOM 534 O O . ALA A 1 77 ? 10.704 5.547 -18.036 1.00 90.50 77 ALA A O 1
ATOM 535 N N . GLU A 1 78 ? 10.479 7.188 -16.513 1.00 92.75 78 GLU A N 1
ATOM 536 C CA . GLU A 1 78 ? 11.557 8.032 -17.038 1.00 92.75 78 GLU A CA 1
ATOM 537 C C . GLU A 1 78 ? 12.922 7.339 -16.969 1.00 92.75 78 GLU A C 1
ATOM 539 O O . GLU A 1 78 ? 13.664 7.341 -17.953 1.00 92.75 78 GLU A O 1
ATOM 544 N N . ALA A 1 79 ? 13.247 6.687 -15.848 1.00 93.12 79 ALA A N 1
ATOM 545 C CA . ALA A 1 79 ? 14.508 5.963 -15.694 1.00 93.12 79 ALA A CA 1
ATOM 546 C C . ALA A 1 79 ? 14.635 4.804 -16.697 1.00 93.12 79 ALA A C 1
ATOM 548 O O . ALA A 1 79 ? 15.698 4.599 -17.290 1.00 93.12 79 ALA A O 1
ATOM 549 N N . MET A 1 80 ? 13.546 4.066 -16.933 1.00 91.06 80 MET A N 1
ATOM 550 C CA . MET A 1 80 ? 13.524 2.984 -17.918 1.00 91.06 80 MET A CA 1
ATOM 551 C C . MET A 1 80 ? 13.622 3.508 -19.355 1.00 91.06 80 MET A C 1
ATOM 553 O O . MET A 1 80 ? 14.358 2.928 -20.157 1.00 91.06 80 MET A O 1
ATOM 557 N N . ALA A 1 81 ? 12.937 4.611 -19.675 1.00 89.94 81 ALA A N 1
ATOM 558 C CA . ALA A 1 81 ? 13.036 5.270 -20.978 1.00 89.94 81 ALA A CA 1
ATOM 559 C C . ALA A 1 81 ? 14.454 5.809 -21.234 1.00 89.94 81 ALA A C 1
ATOM 561 O O . ALA A 1 81 ? 15.001 5.643 -22.326 1.00 89.94 81 ALA A O 1
ATOM 562 N N . PHE A 1 82 ? 15.091 6.389 -20.214 1.00 93.31 82 PHE A N 1
ATOM 563 C CA . PHE A 1 82 ? 16.483 6.825 -20.285 1.00 93.31 82 PHE A CA 1
ATOM 564 C C . PHE A 1 82 ? 17.432 5.647 -20.534 1.00 93.31 82 PHE A C 1
ATOM 566 O O . PHE A 1 82 ? 18.256 5.704 -21.446 1.00 93.31 82 PHE A O 1
ATOM 573 N N . GLY A 1 83 ? 17.263 4.539 -19.806 1.00 92.50 83 GLY A N 1
ATOM 574 C CA . GLY A 1 83 ? 18.026 3.312 -20.042 1.00 92.50 83 GLY A CA 1
ATOM 575 C C . GLY A 1 83 ? 17.866 2.768 -21.465 1.00 92.50 83 GLY A C 1
ATOM 576 O O . GLY A 1 83 ? 18.853 2.374 -22.085 1.00 92.50 83 GLY A O 1
ATOM 577 N N . ALA A 1 84 ? 16.649 2.807 -22.017 1.00 89.88 84 ALA A N 1
ATOM 578 C CA . ALA A 1 84 ? 16.393 2.419 -23.403 1.00 89.88 84 ALA A CA 1
ATOM 579 C C . ALA A 1 84 ? 17.135 3.323 -24.405 1.00 89.88 84 ALA A C 1
ATOM 581 O O . ALA A 1 84 ? 17.757 2.810 -25.333 1.00 89.88 84 ALA A O 1
ATOM 582 N N . ARG A 1 85 ? 17.150 4.649 -24.192 1.00 93.06 85 ARG A N 1
ATOM 583 C CA . ARG A 1 85 ? 17.916 5.595 -25.032 1.00 93.06 85 ARG A CA 1
ATOM 584 C C . ARG A 1 85 ? 19.427 5.394 -24.957 1.00 93.06 85 ARG A C 1
ATOM 586 O O . ARG A 1 85 ? 20.123 5.660 -25.931 1.00 93.06 85 ARG A O 1
ATOM 593 N N . LEU A 1 86 ? 19.933 4.878 -23.841 1.00 95.38 86 LEU A N 1
ATOM 594 C CA . LEU A 1 86 ? 21.324 4.438 -23.704 1.00 95.38 86 LEU A CA 1
ATOM 595 C C . LEU A 1 86 ? 21.595 3.070 -24.364 1.00 95.38 86 LEU A C 1
ATOM 597 O O . LEU A 1 86 ? 22.677 2.514 -24.194 1.00 95.38 86 LEU A O 1
ATOM 601 N N . ASN A 1 87 ? 20.634 2.520 -25.117 1.00 93.38 87 ASN A N 1
ATOM 602 C CA . ASN A 1 87 ? 20.677 1.198 -25.749 1.00 93.38 87 ASN A CA 1
ATOM 603 C C . ASN A 1 87 ? 20.818 0.032 -24.752 1.00 93.38 87 ASN A C 1
ATOM 605 O O . ASN A 1 87 ? 21.314 -1.043 -25.098 1.00 93.38 87 ASN A O 1
ATOM 609 N N . LEU A 1 88 ? 20.366 0.212 -23.505 1.00 92.25 88 LEU A N 1
ATOM 610 C CA . LEU A 1 88 ? 20.339 -0.860 -22.513 1.00 92.25 88 LEU A CA 1
ATOM 611 C C . LEU A 1 88 ? 19.103 -1.739 -22.711 1.00 92.25 88 LEU A C 1
ATOM 613 O O . LEU A 1 88 ? 17.997 -1.263 -22.974 1.00 92.25 88 LEU A O 1
ATOM 617 N N . ARG A 1 89 ? 19.260 -3.052 -22.506 1.00 89.25 89 ARG A N 1
ATOM 618 C CA . ARG A 1 89 ? 18.114 -3.970 -22.491 1.00 89.25 89 ARG A CA 1
ATOM 619 C C . ARG A 1 89 ? 17.286 -3.705 -21.238 1.00 89.25 89 ARG A C 1
ATOM 621 O O . ARG A 1 89 ? 17.692 -4.093 -20.144 1.00 89.25 89 ARG A O 1
ATOM 628 N N . THR A 1 90 ? 16.115 -3.098 -21.409 1.00 86.75 90 THR A N 1
ATOM 629 C CA . THR A 1 90 ? 15.212 -2.709 -20.313 1.00 86.75 90 THR A CA 1
ATOM 630 C C . THR A 1 90 ? 14.911 -3.871 -19.367 1.00 86.75 90 THR A C 1
ATOM 632 O O . THR A 1 90 ? 14.976 -3.688 -18.158 1.00 86.75 90 THR A O 1
ATOM 635 N N . GLY A 1 91 ? 14.679 -5.082 -19.891 1.00 88.62 91 GLY A N 1
ATOM 636 C CA . GLY A 1 91 ? 14.504 -6.306 -19.090 1.00 88.62 91 GLY A CA 1
ATOM 637 C C . GLY A 1 91 ? 15.626 -6.519 -18.073 1.00 88.62 91 GLY A C 1
ATOM 638 O O . GLY A 1 91 ? 15.380 -6.631 -16.876 1.00 88.62 91 GLY A O 1
ATOM 639 N N . ARG A 1 92 ? 16.874 -6.474 -18.549 1.00 91.50 92 ARG A N 1
ATOM 640 C CA . ARG A 1 92 ? 18.054 -6.661 -17.703 1.00 91.50 92 ARG A CA 1
ATOM 641 C C . ARG A 1 92 ? 18.288 -5.479 -16.764 1.00 91.50 92 ARG A C 1
ATOM 643 O O . ARG A 1 92 ? 18.714 -5.679 -15.633 1.00 91.50 92 ARG A O 1
ATOM 650 N N . LEU A 1 93 ? 18.005 -4.258 -17.217 1.00 91.94 93 LEU A N 1
ATOM 651 C CA . LEU A 1 93 ? 18.086 -3.065 -16.374 1.00 91.94 93 LEU A CA 1
ATOM 652 C C . LEU A 1 93 ? 17.123 -3.168 -15.186 1.00 91.94 93 LEU A C 1
ATOM 654 O O . LEU A 1 93 ? 17.530 -2.928 -14.055 1.00 91.94 93 LEU A O 1
ATOM 658 N N . PHE A 1 94 ? 15.879 -3.582 -15.424 1.00 91.69 94 PHE A N 1
ATOM 659 C CA . PHE A 1 94 ? 14.891 -3.789 -14.368 1.00 91.69 94 PHE A CA 1
ATOM 660 C C . PHE A 1 94 ? 15.339 -4.853 -13.361 1.00 91.69 94 PHE A C 1
ATOM 662 O O . PHE A 1 94 ? 15.293 -4.587 -12.164 1.00 91.69 94 PHE A O 1
ATOM 669 N N . GLU A 1 95 ? 15.850 -6.002 -13.820 1.00 92.38 95 GLU A N 1
ATOM 670 C CA . GLU A 1 95 ? 16.416 -7.041 -12.938 1.00 92.38 95 GLU A CA 1
ATOM 671 C C . GLU A 1 95 ? 17.533 -6.493 -12.037 1.00 92.38 95 GLU A C 1
ATOM 673 O O . GLU A 1 95 ? 17.574 -6.781 -10.844 1.00 92.38 95 GLU A O 1
ATOM 678 N N . ILE A 1 96 ? 18.434 -5.672 -12.584 1.00 94.12 96 ILE A N 1
ATOM 679 C CA . ILE A 1 96 ? 19.511 -5.051 -11.801 1.00 94.12 96 ILE A CA 1
ATOM 680 C C . ILE A 1 96 ? 18.931 -4.061 -10.783 1.00 94.12 96 ILE A C 1
ATOM 682 O O . ILE A 1 96 ? 19.311 -4.083 -9.611 1.00 94.12 96 ILE A O 1
ATOM 686 N N . ILE A 1 97 ? 18.001 -3.202 -11.213 1.00 93.88 97 ILE A N 1
ATOM 687 C CA . ILE A 1 97 ? 17.399 -2.177 -10.354 1.00 93.88 97 ILE A CA 1
ATOM 688 C C . ILE A 1 97 ? 16.576 -2.795 -9.228 1.00 93.88 97 ILE A C 1
ATOM 690 O O . ILE A 1 97 ? 16.620 -2.254 -8.130 1.00 93.88 97 ILE A O 1
ATOM 694 N N . GLN A 1 98 ? 15.906 -3.932 -9.438 1.00 92.06 98 GLN A N 1
ATOM 695 C CA . GLN A 1 98 ? 15.177 -4.655 -8.385 1.00 92.06 98 GLN A CA 1
ATOM 696 C C . GLN A 1 98 ? 16.036 -4.998 -7.162 1.00 92.06 98 GLN A C 1
ATOM 698 O O . GLN A 1 98 ? 15.519 -5.073 -6.048 1.00 92.06 98 GLN A O 1
ATOM 703 N N . HIS A 1 99 ? 17.340 -5.186 -7.356 1.00 94.12 99 HIS A N 1
ATOM 704 C CA . HIS A 1 99 ? 18.292 -5.469 -6.281 1.00 94.12 99 HIS A CA 1
ATOM 705 C C . HIS A 1 99 ? 19.082 -4.231 -5.829 1.00 94.12 99 HIS A C 1
ATOM 707 O O . HIS A 1 99 ? 19.938 -4.326 -4.949 1.00 94.12 99 HIS A O 1
ATOM 713 N N . ALA A 1 100 ? 18.805 -3.062 -6.409 1.00 94.06 100 ALA A N 1
ATOM 714 C CA . ALA A 1 100 ? 19.458 -1.803 -6.086 1.00 94.06 100 ALA A CA 1
ATOM 715 C C . ALA A 1 100 ? 18.613 -0.943 -5.132 1.00 94.06 100 ALA A C 1
ATOM 717 O O . ALA A 1 100 ? 17.408 -1.117 -4.974 1.00 94.06 100 ALA A O 1
ATOM 718 N N . ARG A 1 101 ? 19.246 0.074 -4.535 1.00 94.00 101 ARG A N 1
ATOM 719 C CA . ARG A 1 101 ? 18.573 1.024 -3.626 1.00 94.00 101 ARG A CA 1
ATOM 720 C C . ARG A 1 101 ? 17.540 1.926 -4.306 1.00 94.00 101 ARG A C 1
ATOM 722 O O . ARG A 1 101 ? 16.717 2.509 -3.617 1.00 94.00 101 ARG A O 1
ATOM 729 N N . GLY A 1 102 ? 17.598 2.048 -5.632 1.00 90.25 102 GLY A N 1
ATOM 730 C CA . GLY A 1 102 ? 16.601 2.781 -6.416 1.00 90.25 102 GLY A CA 1
ATOM 731 C C . GLY A 1 102 ? 15.277 2.029 -6.581 1.00 90.25 102 GLY A C 1
ATOM 732 O O . GLY A 1 102 ? 14.341 2.573 -7.160 1.00 90.25 102 GLY A O 1
ATOM 733 N N . TYR A 1 103 ? 15.187 0.783 -6.105 1.00 93.56 103 TYR A N 1
ATOM 734 C CA . TYR A 1 103 ? 13.964 0.002 -6.186 1.00 93.56 103 TYR A CA 1
ATOM 735 C C . TYR A 1 103 ? 12.860 0.552 -5.279 1.00 93.56 103 TYR A C 1
ATOM 737 O O . TYR A 1 103 ? 13.076 0.873 -4.111 1.00 93.56 103 TYR A O 1
ATOM 745 N N . SER A 1 104 ? 11.635 0.549 -5.799 1.00 94.00 104 SER A N 1
ATOM 746 C CA . SER A 1 104 ? 10.420 0.625 -4.996 1.00 94.00 104 SER A CA 1
ATOM 747 C C . SER A 1 104 ? 9.400 -0.380 -5.521 1.00 94.00 104 SER A C 1
ATOM 749 O O . SER A 1 104 ? 9.446 -0.770 -6.688 1.00 94.00 104 SER A O 1
ATOM 751 N N . TRP A 1 105 ? 8.431 -0.761 -4.684 1.00 91.06 105 TRP A N 1
ATOM 752 C CA . TRP A 1 105 ? 7.325 -1.630 -5.105 1.00 91.06 105 TRP A CA 1
ATOM 753 C C . TRP A 1 105 ? 6.624 -1.118 -6.375 1.00 91.06 105 TRP A C 1
ATOM 755 O O . TRP A 1 105 ? 6.257 -1.897 -7.251 1.00 91.06 105 TRP A O 1
ATOM 765 N N . TYR A 1 106 ? 6.495 0.201 -6.517 1.00 91.88 106 TYR A N 1
ATOM 766 C CA . TYR A 1 106 ? 5.833 0.815 -7.662 1.00 91.88 106 TYR A CA 1
ATOM 767 C C . TYR A 1 106 ? 6.636 0.728 -8.971 1.00 91.88 106 TYR A C 1
ATOM 769 O O . TYR A 1 106 ? 6.037 0.802 -10.041 1.00 91.88 106 TYR A O 1
ATOM 777 N N . VAL A 1 107 ? 7.950 0.467 -8.913 1.00 90.06 107 VAL A N 1
ATOM 778 C CA . VAL A 1 107 ? 8.747 0.097 -10.100 1.00 90.06 107 VAL A CA 1
ATOM 779 C C . VAL A 1 107 ? 8.254 -1.238 -10.666 1.00 90.06 107 VAL A C 1
ATOM 781 O O . VAL A 1 107 ? 8.119 -1.388 -11.879 1.00 90.06 107 VAL A O 1
ATOM 784 N N . ALA A 1 108 ? 7.946 -2.206 -9.796 1.00 87.62 108 ALA A N 1
ATOM 785 C CA . ALA A 1 108 ? 7.407 -3.499 -10.214 1.00 87.62 108 ALA A CA 1
ATOM 786 C C . ALA A 1 108 ? 5.967 -3.386 -10.735 1.00 87.62 108 ALA A C 1
ATOM 788 O O . ALA A 1 108 ? 5.644 -4.007 -11.746 1.00 87.62 108 ALA A O 1
ATOM 789 N N . VAL A 1 109 ? 5.130 -2.554 -10.101 1.00 86.62 109 VAL A N 1
ATOM 790 C CA . VAL A 1 109 ? 3.769 -2.255 -10.591 1.00 86.62 109 VAL A CA 1
ATOM 791 C C . VAL A 1 109 ? 3.821 -1.668 -12.003 1.00 86.62 109 VAL A C 1
ATOM 793 O O . VAL A 1 109 ? 3.178 -2.190 -12.907 1.00 86.62 109 VAL A O 1
ATOM 796 N N . MET A 1 110 ? 4.665 -0.657 -12.226 1.00 86.62 110 MET A N 1
ATOM 797 C CA . MET A 1 110 ? 4.856 -0.059 -13.550 1.00 86.62 110 MET A CA 1
ATOM 798 C C . MET A 1 110 ? 5.295 -1.098 -14.597 1.00 86.62 110 MET A C 1
ATOM 800 O O . MET A 1 110 ? 4.771 -1.111 -15.710 1.00 86.62 110 MET A O 1
ATOM 804 N N . ALA A 1 111 ? 6.237 -1.982 -14.255 1.00 81.75 111 ALA A N 1
ATOM 805 C CA . ALA A 1 111 ? 6.707 -3.021 -15.172 1.00 81.75 111 ALA A CA 1
ATOM 806 C C . ALA A 1 111 ? 5.612 -4.045 -15.531 1.00 81.75 111 ALA A C 1
ATOM 808 O O . ALA A 1 111 ? 5.586 -4.535 -16.663 1.00 81.75 111 ALA A O 1
ATOM 809 N N . SER A 1 112 ? 4.714 -4.349 -14.586 1.00 76.44 112 SER A N 1
ATOM 810 C CA . SER A 1 112 ? 3.577 -5.256 -14.779 1.00 76.44 112 SER A CA 1
ATOM 811 C C . SER A 1 112 ? 2.492 -4.651 -15.675 1.00 76.44 112 SER A C 1
ATOM 813 O O . SER A 1 112 ? 1.998 -5.338 -16.565 1.00 76.44 112 SER A O 1
ATOM 815 N N . ASP A 1 113 ? 2.140 -3.379 -15.467 1.00 67.25 113 ASP A N 1
ATOM 816 C CA . ASP A 1 113 ? 0.990 -2.749 -16.135 1.00 67.25 113 ASP A CA 1
ATOM 817 C C . ASP A 1 113 ? 1.274 -2.360 -17.593 1.00 67.25 113 ASP A C 1
ATOM 819 O O . ASP A 1 113 ? 0.409 -2.497 -18.455 1.00 67.25 113 ASP A O 1
ATOM 823 N N . TYR A 1 114 ? 2.489 -1.895 -17.896 1.00 61.03 114 TYR A N 1
ATOM 824 C CA . TYR A 1 114 ? 2.824 -1.388 -19.235 1.00 61.03 114 TYR A CA 1
ATOM 825 C C . TYR A 1 114 ? 3.538 -2.411 -20.121 1.00 61.03 114 TYR A C 1
ATOM 827 O O . TYR A 1 114 ? 3.667 -2.207 -21.331 1.00 61.03 114 TYR A O 1
ATOM 835 N N . GLY A 1 115 ? 4.013 -3.511 -19.531 1.00 59.31 115 GLY A N 1
ATOM 836 C CA . GLY A 1 115 ? 4.899 -4.462 -20.182 1.00 59.31 115 GLY A CA 1
ATOM 837 C C . GLY A 1 115 ? 6.244 -3.828 -20.562 1.00 59.31 115 GLY A C 1
ATOM 838 O O . GLY A 1 115 ? 6.338 -2.732 -21.110 1.00 59.31 115 GLY A O 1
ATOM 839 N N . MET A 1 116 ? 7.338 -4.558 -20.360 1.00 55.59 116 MET A N 1
ATOM 840 C CA . MET A 1 116 ? 8.698 -4.065 -20.654 1.00 55.59 116 MET A CA 1
ATOM 841 C C . MET A 1 116 ? 8.933 -3.652 -22.123 1.00 55.59 116 MET A C 1
ATOM 843 O O . MET A 1 116 ? 9.938 -3.011 -22.429 1.00 55.59 116 MET A O 1
ATOM 847 N N . LYS A 1 117 ? 8.017 -4.030 -23.028 1.00 49.75 117 LYS A N 1
ATOM 848 C CA . LYS A 1 117 ? 8.007 -3.663 -24.451 1.00 49.75 117 LYS A CA 1
ATOM 849 C C . LYS A 1 117 ? 7.200 -2.389 -24.751 1.00 49.75 117 LYS A C 1
ATOM 851 O O . LYS A 1 117 ? 7.533 -1.705 -25.711 1.00 49.75 117 LYS A O 1
ATOM 856 N N . GLY A 1 118 ? 6.180 -2.057 -23.952 1.00 50.91 118 GLY A N 1
ATOM 857 C CA . GLY A 1 118 ? 5.312 -0.893 -24.179 1.00 50.91 118 GLY A CA 1
ATOM 858 C C . GLY A 1 118 ? 5.989 0.440 -23.851 1.00 50.91 118 GLY A C 1
ATOM 859 O O . GLY A 1 118 ? 5.800 1.41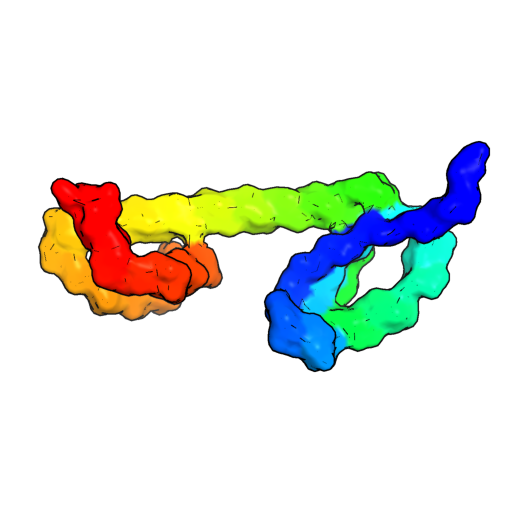8 -24.569 1.00 50.91 118 GLY A O 1
ATOM 860 N N . LEU A 1 119 ? 6.863 0.465 -22.836 1.00 52.19 119 LEU A N 1
ATOM 861 C CA . LEU A 1 119 ? 7.590 1.679 -22.433 1.00 52.19 119 LEU A CA 1
ATOM 862 C C . LEU A 1 119 ? 8.567 2.212 -23.493 1.00 52.19 119 LEU A C 1
ATOM 864 O O . LEU A 1 119 ? 8.809 3.414 -23.534 1.00 52.19 119 LEU A O 1
ATOM 868 N N . ALA A 1 120 ? 9.109 1.353 -24.361 1.00 46.72 120 ALA A N 1
ATOM 869 C CA . ALA A 1 120 ? 9.979 1.797 -25.453 1.00 46.72 120 ALA A CA 1
ATOM 870 C C . ALA A 1 120 ? 9.210 2.604 -26.516 1.00 46.72 120 ALA A C 1
ATOM 872 O O . ALA A 1 120 ? 9.793 3.458 -27.170 1.00 46.72 120 ALA A O 1
ATOM 873 N N . CYS A 1 121 ? 7.902 2.364 -26.660 1.00 42.88 121 CYS A N 1
ATOM 874 C CA . CYS A 1 121 ? 7.075 2.992 -27.689 1.00 42.88 121 CYS A CA 1
ATOM 875 C C . CYS A 1 121 ? 6.500 4.356 -27.274 1.00 42.88 121 CYS A C 1
ATOM 877 O O . CYS A 1 121 ? 6.042 5.095 -28.133 1.00 42.88 121 CYS A O 1
ATOM 879 N N . LEU A 1 122 ? 6.500 4.697 -25.978 1.00 47.44 122 LEU A N 1
ATOM 880 C CA . LEU A 1 122 ? 5.937 5.968 -25.498 1.00 47.44 122 LEU A CA 1
ATOM 881 C C . LEU A 1 122 ? 6.914 7.155 -25.633 1.00 47.44 122 LEU A C 1
ATOM 883 O O . LEU A 1 122 ? 6.510 8.300 -25.463 1.00 47.44 122 LEU A O 1
ATOM 887 N N . PHE A 1 123 ? 8.196 6.887 -25.913 1.00 47.16 123 PHE A N 1
ATOM 888 C CA . PHE A 1 123 ? 9.265 7.897 -25.940 1.00 47.16 123 PHE A CA 1
ATOM 889 C C . PHE A 1 123 ? 10.264 7.743 -27.107 1.00 47.16 123 PHE A C 1
ATOM 891 O O . PHE A 1 123 ? 11.304 8.415 -27.111 1.00 47.16 123 PHE A O 1
ATOM 898 N N . MET A 1 124 ? 9.970 6.874 -28.078 1.00 40.22 124 MET A N 1
ATOM 899 C CA . MET A 1 124 ? 10.589 6.875 -29.413 1.00 40.22 124 MET A CA 1
ATOM 900 C C . MET A 1 124 ? 9.638 7.549 -30.394 1.00 40.22 124 MET A C 1
ATOM 902 O O . MET A 1 124 ? 10.148 8.318 -31.233 1.00 40.22 124 MET A O 1
#

Foldseek 3Di:
DDPDFDKDKDWDDPPVLQVVLAIAIEIEADPVSCVVCVVVNNSSHPHYHYAYDHPCRSVVVVVVVVVVLVVLLVVLLVVLLVCVVVVHQSVVVLVVVCPDPSDDPSNVVNCVPQPSVNSPVVND

InterPro domains:
  IPR006115 6-phosphogluconate dehydrogenase, NADP-binding [PF03446] (6-49)
  IPR029154 3-hydroxyisobutyrate dehydrogenase-like, NAD-binding domain [PF14833] (56-108)

Organism: Zizania palustris (NCBI:txid103762)

Radius of gyration: 19.53 Å; chains: 1; bounding box: 48×30×49 Å

pLDDT: mean 88.37, std 14.35, range [40.22, 98.12]

Secondary structure (DSSP, 8-state):
------EE--EESHHHHHHTT-EEEEEEE-HHHHHHHHHHHHHTEEEEEE-SSSTTHHHHHHHHHHHHHHHHHHHHHHHHHHHHHTT--HHHHHHHHHTSTT--HHHHHHHHHHHHHHTTTS--